Protein AF-D2RGU4-F1 (afdb_monomer_lite)

pLDDT: mean 89.09, std 7.64, range [59.22, 97.56]

Sequence (143 aa):
MKVHKEKYEKCVEMLRQGYSYRQIAKKLKLSISQINQIAKDLEIMVDLEVNKRKLKELENKINELEEYKAKLEKEIKEKEKLIDEIVEVAKLKKEAIGTLKLFDKAFQSILSNPYIHYLALSDDNFRDLIVKANKIHEAVKKL

Radius of gyration: 44.28 Å; chains: 1; bounding box: 79×23×110 Å

Secondary structure (DSSP, 8-state):
----HHHHHHHHHHHHTT--HHHHHHHHT--HHHHHHHHHHTT----HHHHHHHHHHHHHHHHHHHHHHHHHHHHHHHHHHHHHHHHHHHHHHHHHHHHHHHHHHHHHHHHT-HHHHHHHHH-HHHHHHHHHHHHHHHHHTT-

Structure (mmCIF, N/CA/C/O backbone):
data_AF-D2RGU4-F1
#
_entry.id   AF-D2RGU4-F1
#
loop_
_atom_site.group_PDB
_atom_site.id
_atom_site.type_symbol
_atom_site.label_atom_id
_atom_site.label_alt_id
_atom_site.label_comp_id
_atom_site.label_asym_id
_atom_site.label_entity_id
_atom_site.label_seq_id
_atom_site.pdbx_PDB_ins_code
_atom_site.Cartn_x
_atom_site.Cartn_y
_atom_site.Cartn_z
_atom_site.occupancy
_atom_site.B_iso_or_equiv
_atom_site.auth_seq_id
_atom_site.auth_comp_id
_atom_site.auth_asym_id
_atom_site.auth_atom_id
_atom_site.pdbx_PDB_model_num
ATOM 1 N N . MET A 1 1 ? -36.398 10.666 45.579 1.00 59.22 1 MET A N 1
ATOM 2 C CA . MET A 1 1 ? -35.534 9.938 46.541 1.00 59.22 1 MET A CA 1
ATOM 3 C C . MET A 1 1 ? -34.508 10.915 47.104 1.00 59.22 1 MET A C 1
ATOM 5 O O . MET A 1 1 ? -33.884 11.604 46.312 1.00 59.22 1 MET A O 1
ATOM 9 N N . LYS A 1 2 ? -34.359 11.044 48.430 1.00 68.69 2 LYS A N 1
ATOM 10 C CA . LYS A 1 2 ? -33.411 12.002 49.035 1.00 68.69 2 LYS A CA 1
ATOM 11 C C . LYS A 1 2 ? -32.111 11.290 49.414 1.00 68.69 2 LYS A C 1
ATOM 13 O O . LYS A 1 2 ? -32.068 10.574 50.408 1.00 68.69 2 LYS A O 1
ATOM 18 N N . VAL A 1 3 ? -31.069 11.463 48.606 1.00 77.25 3 VAL A N 1
ATOM 19 C CA . VAL A 1 3 ? -29.692 11.091 48.968 1.00 77.25 3 VAL A CA 1
ATOM 20 C C . VAL A 1 3 ? -29.028 12.321 49.584 1.00 77.25 3 VAL A C 1
ATOM 22 O O . VAL A 1 3 ? -29.253 13.436 49.120 1.00 77.25 3 VAL A O 1
ATOM 25 N N . HIS A 1 4 ? -28.227 12.140 50.636 1.00 86.88 4 HIS A N 1
ATOM 26 C CA . HIS A 1 4 ? -27.438 13.240 51.195 1.00 86.88 4 HIS A CA 1
ATOM 27 C C . HIS A 1 4 ? -26.508 13.826 50.127 1.00 86.88 4 HIS A C 1
ATOM 29 O O . HIS A 1 4 ? -25.802 13.076 49.452 1.00 86.88 4 HIS A O 1
ATOM 35 N N . LYS A 1 5 ? -26.486 15.159 50.017 1.00 87.56 5 LYS A N 1
ATOM 36 C CA . LYS A 1 5 ? -25.751 15.909 48.986 1.00 87.56 5 LYS A CA 1
ATOM 37 C C . LYS A 1 5 ? -24.289 15.464 48.843 1.00 87.56 5 LYS A C 1
ATOM 39 O O . LYS A 1 5 ? -23.849 15.166 47.742 1.00 87.56 5 LYS A O 1
ATOM 44 N N . GLU A 1 6 ? -23.585 15.276 49.957 1.00 89.12 6 GLU A N 1
ATOM 45 C CA . GLU A 1 6 ? -22.177 14.851 49.949 1.00 89.12 6 GLU A CA 1
ATOM 46 C C . GLU A 1 6 ? -21.970 13.434 49.370 1.00 89.12 6 GLU A C 1
ATOM 48 O O . GLU A 1 6 ? -21.009 13.166 48.649 1.00 89.12 6 GLU A O 1
ATOM 53 N N . LYS A 1 7 ? -22.896 12.505 49.647 1.00 91.25 7 LYS A N 1
ATOM 54 C CA . LYS A 1 7 ? -22.854 11.150 49.072 1.00 91.25 7 LYS A CA 1
ATOM 55 C C . LYS A 1 7 ? -23.207 11.154 47.592 1.00 91.25 7 LYS A C 1
ATOM 57 O O . LYS A 1 7 ? -22.678 10.331 46.853 1.00 91.25 7 LYS A O 1
ATOM 62 N N . TYR A 1 8 ? -24.103 12.048 47.178 1.00 91.19 8 TYR A N 1
ATOM 63 C CA . TYR A 1 8 ? -24.446 12.237 45.775 1.00 91.19 8 TYR A CA 1
ATOM 64 C C . TYR A 1 8 ? -23.215 12.706 44.996 1.00 91.19 8 TYR A C 1
ATOM 66 O O . TYR A 1 8 ? -22.798 12.019 44.073 1.00 91.19 8 TYR A O 1
ATOM 74 N N . GLU A 1 9 ? -22.565 13.788 45.428 1.00 91.00 9 GLU A N 1
ATOM 75 C CA . GLU A 1 9 ? -21.379 14.351 44.765 1.00 91.00 9 GLU A CA 1
ATOM 76 C C . GLU A 1 9 ? -20.240 13.324 44.640 1.00 91.00 9 GLU A C 1
ATOM 78 O O . GLU A 1 9 ? -19.748 13.082 43.537 1.00 91.00 9 GLU A O 1
ATOM 83 N N . LYS A 1 10 ? -19.908 12.613 45.728 1.00 93.56 10 LYS A N 1
ATOM 84 C CA . LYS A 1 10 ? -18.913 11.523 45.692 1.00 93.56 10 LYS A CA 1
ATOM 85 C C . LYS A 1 10 ? -19.327 10.362 44.781 1.00 93.56 10 LYS A C 1
ATOM 87 O O . LYS A 1 10 ? -18.472 9.743 44.154 1.00 93.56 10 LYS A O 1
ATOM 92 N N . CYS A 1 11 ? -20.620 10.042 44.697 1.00 91.81 11 CYS A N 1
ATOM 93 C CA . CYS A 1 11 ? -21.121 9.016 43.781 1.00 91.81 11 CYS A CA 1
ATOM 94 C C . CYS A 1 11 ? -20.908 9.436 42.321 1.00 91.81 11 CYS A C 1
ATOM 96 O O . CYS A 1 11 ? -20.444 8.623 41.528 1.00 91.81 11 CYS A O 1
ATOM 98 N N . VAL A 1 12 ? -21.201 10.694 41.975 1.00 90.19 12 VAL A N 1
ATOM 99 C CA . VAL A 1 12 ? -20.992 11.237 40.622 1.00 90.19 12 VAL A CA 1
ATOM 100 C C . VAL A 1 12 ? -19.523 11.183 40.224 1.00 90.19 12 VAL A C 1
ATOM 102 O O . VAL A 1 12 ? -19.199 10.740 39.124 1.00 90.19 12 VAL A O 1
ATOM 105 N N . GLU A 1 13 ? -18.630 11.598 41.118 1.00 90.94 13 GLU A N 1
ATOM 106 C CA . GLU A 1 13 ? -17.191 11.583 40.864 1.00 90.94 13 GLU A CA 1
ATOM 107 C C . GLU A 1 13 ? -16.681 10.158 40.599 1.00 90.94 13 GLU A C 1
ATOM 109 O O . GLU A 1 13 ? -16.026 9.907 39.587 1.00 90.94 13 GLU A O 1
ATOM 114 N N . MET A 1 14 ? -17.077 9.196 41.441 1.00 90.31 14 MET A N 1
ATOM 115 C CA . MET A 1 14 ? -16.717 7.789 41.255 1.00 90.31 14 MET A CA 1
ATOM 116 C C . MET A 1 14 ? -17.312 7.191 39.968 1.00 90.31 14 MET A C 1
ATOM 118 O O . MET A 1 14 ? -16.650 6.390 39.310 1.00 90.31 14 MET A O 1
ATOM 122 N N . LEU A 1 15 ? -18.532 7.578 39.580 1.00 86.88 15 LEU A N 1
ATOM 123 C CA . LEU A 1 15 ? -19.141 7.152 38.314 1.00 86.88 15 LEU A CA 1
ATOM 124 C C . LEU A 1 15 ? -18.344 7.663 37.105 1.00 86.88 15 LEU A C 1
ATOM 126 O O . LEU A 1 15 ? -18.064 6.890 36.193 1.00 86.88 15 LEU A O 1
ATOM 130 N N . ARG A 1 16 ? -17.915 8.932 37.120 1.00 84.25 16 ARG A N 1
ATOM 131 C CA . ARG A 1 16 ? -17.084 9.523 36.052 1.00 84.25 16 ARG A CA 1
ATOM 132 C C . ARG A 1 16 ? -15.699 8.888 35.958 1.00 84.25 16 ARG A C 1
ATOM 134 O O . ARG A 1 16 ? -15.155 8.768 34.869 1.00 84.25 16 ARG A O 1
ATOM 141 N N . GLN A 1 17 ? -15.151 8.455 37.089 1.00 84.06 17 GLN A N 1
ATOM 142 C CA . GLN A 1 17 ? -13.887 7.720 37.167 1.00 84.06 17 GLN A CA 1
ATOM 143 C C . GLN A 1 17 ? -14.021 6.238 36.758 1.00 84.06 17 GLN A C 1
ATOM 145 O O . GLN A 1 17 ? -13.031 5.512 36.768 1.00 84.06 17 GLN A O 1
ATOM 150 N N . GLY A 1 18 ? -15.225 5.769 36.408 1.00 81.50 18 GLY A N 1
ATOM 151 C CA . GLY A 1 18 ? -15.457 4.404 35.931 1.00 81.50 18 GLY A CA 1
ATOM 152 C C . GLY A 1 18 ? -15.541 3.342 37.032 1.00 81.50 18 GLY A C 1
ATOM 153 O O . GLY A 1 18 ? -15.451 2.150 36.737 1.00 81.50 18 GLY A O 1
ATOM 154 N N . TYR A 1 19 ? -15.726 3.727 38.300 1.00 83.12 19 TYR A N 1
ATOM 155 C CA . TYR A 1 19 ? -15.948 2.751 39.369 1.00 83.12 19 TYR A CA 1
ATOM 156 C C . TYR A 1 19 ? -17.262 1.990 39.155 1.00 83.12 19 TYR A C 1
ATOM 158 O O . TYR A 1 19 ? -18.304 2.558 38.827 1.00 83.12 19 TYR A O 1
ATOM 166 N N . SER A 1 20 ? -17.241 0.685 39.427 1.00 83.19 20 SER A N 1
ATOM 167 C CA . SER A 1 20 ? -18.439 -0.152 39.344 1.00 83.19 20 SER A CA 1
ATOM 168 C C . SER A 1 20 ? -19.458 0.195 40.434 1.00 83.19 20 SER A C 1
ATOM 170 O O . SER A 1 20 ? -19.107 0.559 41.561 1.00 83.19 20 SER A O 1
ATOM 172 N N . TYR A 1 21 ? -20.743 -0.038 40.154 1.00 88.00 21 TYR A N 1
ATOM 173 C CA . TYR A 1 21 ? -21.818 0.236 41.115 1.00 88.00 21 TYR A CA 1
ATOM 174 C C . TYR A 1 21 ? -21.646 -0.529 42.434 1.00 88.00 21 TYR A C 1
ATOM 176 O O . TYR A 1 21 ? -21.993 -0.014 43.493 1.00 88.00 21 TYR A O 1
ATOM 184 N N . ARG A 1 22 ? -21.041 -1.728 42.409 1.00 87.56 22 ARG A N 1
ATOM 185 C CA . ARG A 1 22 ? -20.716 -2.490 43.629 1.00 87.56 22 ARG A CA 1
ATOM 186 C C . ARG A 1 22 ? -19.652 -1.801 44.485 1.00 87.56 22 ARG A C 1
ATOM 188 O O . ARG A 1 22 ? -19.793 -1.759 45.707 1.00 87.56 22 ARG A O 1
ATOM 195 N N . GLN A 1 23 ? -18.601 -1.257 43.867 1.00 87.56 23 GLN A N 1
ATOM 196 C CA . GLN A 1 23 ? -17.548 -0.529 44.584 1.00 87.56 23 GLN A CA 1
ATOM 197 C C . GLN A 1 23 ? -18.107 0.743 45.229 1.00 87.56 23 GLN A C 1
ATOM 199 O O . GLN A 1 23 ? -17.842 1.009 46.403 1.00 87.56 23 GLN A O 1
ATOM 204 N N . ILE A 1 24 ? -18.936 1.483 44.488 1.00 90.94 24 ILE A N 1
ATOM 205 C CA . ILE A 1 24 ? -19.599 2.699 44.970 1.00 90.94 24 ILE A CA 1
ATOM 206 C C . ILE A 1 24 ? -20.554 2.368 46.126 1.00 90.94 24 ILE A C 1
ATOM 208 O O . ILE A 1 24 ? -20.501 3.015 47.174 1.00 90.94 24 ILE A O 1
ATOM 212 N N . ALA A 1 25 ? -21.362 1.310 45.987 1.00 92.69 25 ALA A N 1
ATOM 213 C CA . ALA A 1 25 ? -22.294 0.859 47.020 1.00 92.69 25 ALA A CA 1
ATOM 214 C C . ALA A 1 25 ? -21.579 0.536 48.338 1.00 92.69 25 ALA A C 1
ATOM 216 O O . ALA A 1 25 ? -21.987 1.014 49.398 1.00 92.69 25 ALA A O 1
ATOM 217 N N . LYS A 1 26 ? -20.467 -0.210 48.270 1.00 93.88 26 LYS A N 1
ATOM 218 C CA . LYS A 1 26 ? -19.667 -0.585 49.445 1.00 93.88 26 LYS A CA 1
ATOM 219 C C . LYS A 1 26 ? -19.035 0.632 50.129 1.00 93.88 26 LYS A C 1
ATOM 221 O O . LYS A 1 26 ? -19.017 0.694 51.355 1.00 93.88 26 LYS A O 1
ATOM 226 N N . LYS A 1 27 ? -18.534 1.601 49.353 1.00 94.06 27 LYS A N 1
ATOM 227 C CA . LYS A 1 27 ? -17.795 2.765 49.872 1.00 94.06 27 LYS A CA 1
ATOM 228 C C . LYS A 1 27 ? -18.714 3.850 50.441 1.00 94.06 27 LYS A C 1
ATOM 230 O O . LYS A 1 27 ? -18.434 4.392 51.504 1.00 94.06 27 LYS A O 1
ATOM 235 N N . LEU A 1 28 ? -19.821 4.150 49.761 1.00 93.88 28 LEU A N 1
ATOM 236 C CA . LEU A 1 28 ? -20.739 5.236 50.138 1.00 93.88 28 LEU A CA 1
ATOM 237 C C . LEU A 1 28 ? -21.948 4.755 50.956 1.00 93.88 28 LEU A C 1
ATOM 239 O O . LEU A 1 28 ? -22.744 5.573 51.438 1.00 93.88 28 LEU A O 1
ATOM 243 N N . LYS A 1 29 ? -22.077 3.433 51.147 1.00 92.56 29 LYS A N 1
ATOM 244 C CA . LYS A 1 29 ? -23.243 2.778 51.760 1.00 92.56 29 LYS A CA 1
ATOM 245 C C . LYS A 1 29 ? -24.540 3.222 51.068 1.00 92.56 29 LYS A C 1
ATOM 247 O O . LYS A 1 29 ? -25.475 3.677 51.724 1.00 92.56 29 LYS A O 1
ATOM 252 N N . LEU A 1 30 ? -24.539 3.169 49.736 1.00 91.12 30 LEU A N 1
ATOM 253 C CA . LEU A 1 30 ? -25.694 3.435 48.873 1.00 91.12 30 LEU A CA 1
ATOM 254 C C . LEU A 1 30 ? -26.176 2.119 48.259 1.00 91.12 30 LEU A C 1
ATOM 256 O O . LEU A 1 30 ? -25.375 1.225 47.994 1.00 91.12 30 LEU A O 1
ATOM 260 N N . SER A 1 31 ? -27.477 1.997 48.008 1.00 92.06 31 SER A N 1
ATOM 261 C CA . SER A 1 31 ? -28.008 0.858 47.255 1.00 92.06 31 SER A CA 1
ATOM 262 C C . SER A 1 31 ? -27.652 0.967 45.769 1.00 92.06 31 SER A C 1
ATOM 264 O O . SER A 1 31 ? -27.526 2.064 45.222 1.00 92.06 31 SER A O 1
ATOM 266 N N . ILE A 1 32 ? -27.554 -0.173 45.081 1.00 88.00 32 ILE A N 1
ATOM 267 C CA . ILE A 1 32 ? -27.321 -0.194 43.628 1.00 88.00 32 ILE A CA 1
ATOM 268 C C . ILE A 1 32 ? -28.433 0.560 42.889 1.00 88.00 32 ILE A C 1
ATOM 270 O O . ILE A 1 32 ? -28.141 1.279 41.942 1.00 88.00 32 ILE A O 1
ATOM 274 N N . SER A 1 33 ? -29.684 0.470 43.357 1.00 88.62 33 SER A N 1
ATOM 275 C CA . SER A 1 33 ? -30.808 1.218 42.780 1.00 88.62 33 SER A CA 1
ATOM 276 C C . SER A 1 33 ? -30.614 2.731 42.881 1.00 88.62 33 SER A C 1
ATOM 278 O O . SER A 1 33 ? -30.926 3.444 41.933 1.00 88.62 33 SER A O 1
ATOM 280 N N . GLN A 1 34 ? -30.077 3.223 44.003 1.00 90.44 34 GLN A N 1
ATOM 281 C CA . GLN A 1 34 ? -29.780 4.646 44.180 1.00 90.44 34 GLN A CA 1
ATOM 282 C C . GLN A 1 34 ? -28.713 5.119 43.195 1.00 90.44 34 GLN A C 1
ATOM 284 O O . GLN A 1 34 ? -28.877 6.153 42.558 1.00 90.44 34 GLN A O 1
ATOM 289 N N . ILE A 1 35 ? -27.645 4.337 43.052 1.00 89.12 35 ILE A N 1
ATOM 290 C CA . ILE A 1 35 ? -26.532 4.634 42.146 1.00 89.12 35 ILE A CA 1
ATOM 291 C C . ILE A 1 35 ? -27.001 4.595 40.687 1.00 89.12 35 ILE A C 1
ATOM 293 O O . ILE A 1 35 ? -26.650 5.478 39.915 1.00 89.12 35 ILE A O 1
ATOM 297 N N . ASN A 1 36 ? -27.843 3.621 40.331 1.00 86.94 36 ASN A N 1
ATOM 298 C CA . ASN A 1 36 ? -28.453 3.507 39.005 1.00 86.94 36 ASN A CA 1
ATOM 299 C C . ASN A 1 36 ? -29.296 4.732 38.652 1.00 86.94 36 ASN A C 1
ATOM 301 O O . ASN A 1 36 ? -29.220 5.228 37.534 1.00 86.94 36 ASN A O 1
ATOM 305 N N . 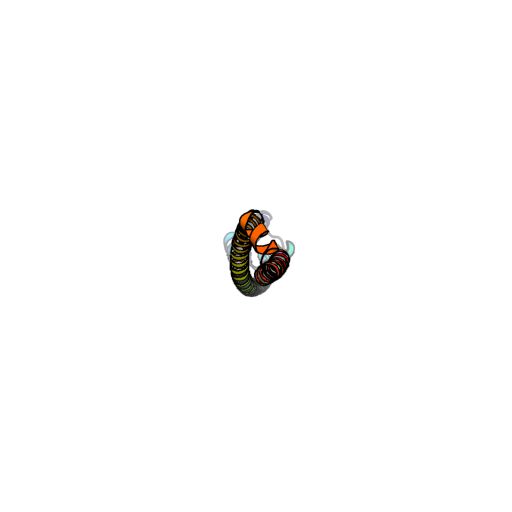GLN A 1 37 ? -30.096 5.219 39.602 1.00 86.94 37 GLN A N 1
ATOM 306 C CA . GLN A 1 37 ? -30.920 6.399 39.382 1.00 86.94 37 GLN A CA 1
ATOM 307 C C . GLN A 1 37 ? -30.045 7.638 39.166 1.00 86.94 37 GLN A C 1
ATOM 309 O O . GLN A 1 37 ? -30.234 8.336 38.183 1.00 86.94 37 GLN A O 1
ATOM 314 N N . ILE A 1 38 ? -29.017 7.838 40.000 1.00 88.56 38 ILE A N 1
ATOM 315 C CA . ILE A 1 38 ? -28.053 8.942 39.846 1.00 88.56 38 ILE A CA 1
ATOM 316 C C . ILE A 1 38 ? -27.326 8.858 38.495 1.00 88.56 38 ILE A C 1
ATOM 318 O O . ILE A 1 38 ? -27.147 9.868 37.822 1.00 88.56 38 ILE A O 1
ATOM 322 N N . ALA A 1 39 ? -26.915 7.658 38.078 1.00 86.31 39 ALA A N 1
ATOM 323 C CA . ALA A 1 39 ? -26.255 7.450 36.794 1.00 86.31 39 ALA A CA 1
ATOM 324 C C . ALA A 1 39 ? -27.186 7.745 35.606 1.00 86.31 39 ALA A C 1
ATOM 326 O O . ALA A 1 39 ? -26.727 8.312 34.620 1.00 86.31 39 ALA A O 1
ATOM 327 N N . LYS A 1 40 ? -28.476 7.396 35.707 1.00 84.44 40 LYS A N 1
ATOM 328 C CA . LYS A 1 40 ? -29.501 7.736 34.708 1.00 84.44 40 LYS A CA 1
ATOM 329 C C . LYS A 1 40 ? -29.776 9.235 34.659 1.00 84.44 40 LYS A C 1
ATOM 331 O O . LYS A 1 40 ? -29.755 9.801 33.576 1.00 84.44 40 LYS A O 1
ATOM 336 N N . ASP A 1 41 ? -29.976 9.864 35.817 1.00 85.69 41 ASP A N 1
ATOM 337 C CA . ASP A 1 41 ? -30.288 11.294 35.942 1.00 85.69 41 ASP A CA 1
ATOM 338 C C . ASP A 1 41 ? -29.161 12.184 35.379 1.00 85.69 41 ASP A C 1
ATOM 340 O O . ASP A 1 41 ? -29.401 13.323 34.990 1.00 85.69 41 ASP A O 1
ATOM 344 N N . LEU A 1 42 ? -27.928 11.668 35.332 1.00 82.44 42 LEU A N 1
ATOM 345 C CA . LEU A 1 42 ? -26.746 12.364 34.816 1.00 82.44 42 LEU A CA 1
ATOM 346 C C . LEU A 1 42 ? -26.261 11.848 33.456 1.00 82.44 42 LEU A C 1
ATOM 348 O O . LEU A 1 42 ? -25.218 12.299 32.989 1.00 82.44 42 LEU A O 1
ATOM 352 N N . GLU A 1 43 ? -26.954 10.870 32.867 1.00 75.06 43 GLU A N 1
ATOM 353 C CA . GLU A 1 43 ? -26.546 10.179 31.634 1.00 75.06 43 GLU A CA 1
ATOM 354 C C . GLU A 1 43 ? -25.124 9.571 31.692 1.00 75.06 43 GLU A C 1
ATOM 356 O O . GLU A 1 43 ? -24.486 9.316 30.676 1.00 75.06 43 GLU A O 1
ATOM 361 N N . ILE A 1 44 ? -24.624 9.258 32.894 1.00 73.38 44 ILE A N 1
ATOM 362 C CA . ILE A 1 44 ? -23.314 8.611 33.127 1.00 73.38 44 ILE A CA 1
ATOM 363 C C . ILE A 1 44 ? -23.459 7.077 33.058 1.00 73.38 44 ILE A C 1
ATOM 365 O O . ILE A 1 44 ? -22.623 6.320 33.551 1.00 73.38 44 ILE A O 1
ATOM 369 N N . MET A 1 45 ? -24.551 6.568 32.482 1.00 63.72 45 MET A N 1
ATOM 370 C CA . MET A 1 45 ? -24.746 5.130 32.340 1.00 63.72 45 MET A CA 1
ATOM 371 C C . MET A 1 45 ? -23.733 4.579 31.330 1.00 63.72 45 MET A C 1
ATOM 373 O O . MET A 1 45 ? -23.910 4.674 30.119 1.00 63.72 45 MET A O 1
ATOM 377 N N . VAL A 1 46 ? -22.656 3.980 31.842 1.00 60.94 46 VAL A N 1
ATOM 378 C CA . VAL A 1 46 ? -21.736 3.172 31.042 1.00 60.94 46 VAL A CA 1
ATOM 379 C C . VAL A 1 46 ? -22.458 1.872 30.713 1.00 60.94 46 VAL A C 1
ATOM 381 O O . VAL A 1 46 ? -22.404 0.901 31.471 1.00 60.94 46 VAL A O 1
ATOM 384 N N . ASP A 1 47 ? -23.188 1.871 29.603 1.00 66.31 47 ASP A N 1
ATOM 385 C CA . ASP A 1 47 ? -23.804 0.663 29.078 1.00 66.31 47 ASP A CA 1
ATOM 386 C C . ASP A 1 47 ? -22.694 -0.270 28.567 1.00 66.31 47 ASP A C 1
ATOM 388 O O . ASP A 1 47 ? -22.150 -0.133 27.467 1.00 66.31 47 ASP A O 1
ATOM 392 N N . LEU A 1 48 ? -22.306 -1.201 29.439 1.00 67.25 48 LEU A N 1
ATOM 393 C CA . LEU A 1 48 ? -21.294 -2.215 29.169 1.00 67.25 48 LEU A CA 1
ATOM 394 C C . LEU A 1 48 ? -21.626 -3.035 27.914 1.00 67.25 48 LEU A C 1
ATOM 396 O O . LEU A 1 48 ? -20.698 -3.491 27.249 1.00 67.25 48 LEU A O 1
ATOM 400 N N . GLU A 1 49 ? -22.902 -3.221 27.564 1.00 67.69 49 GLU A N 1
ATOM 401 C CA . GLU A 1 49 ? -23.279 -3.921 26.332 1.00 67.69 49 GLU A CA 1
ATOM 402 C C . GLU A 1 49 ? -23.021 -3.063 25.098 1.00 67.69 49 GLU A C 1
ATOM 404 O O . GLU A 1 49 ? -22.455 -3.559 24.122 1.00 67.69 49 GLU A O 1
ATOM 409 N N . VAL A 1 50 ? -23.357 -1.773 25.146 1.00 74.00 50 VAL A N 1
ATOM 410 C CA . VAL A 1 50 ? -23.066 -0.836 24.049 1.00 74.00 50 VAL A CA 1
ATOM 411 C C . VAL A 1 50 ? -21.561 -0.731 23.814 1.00 74.00 50 VAL A C 1
ATOM 413 O O . VAL A 1 50 ? -21.110 -0.797 22.670 1.00 74.00 50 VAL A O 1
ATOM 416 N N . ASN A 1 51 ? -20.761 -0.634 24.877 1.00 79.81 51 ASN A N 1
ATOM 417 C CA . ASN A 1 51 ? -19.306 -0.570 24.744 1.00 79.81 51 ASN A CA 1
ATOM 418 C C . ASN A 1 51 ? -18.710 -1.875 24.206 1.00 79.81 51 ASN A C 1
ATOM 420 O O . ASN A 1 51 ? -17.807 -1.819 23.377 1.00 79.81 51 ASN A O 1
ATOM 424 N N . LYS A 1 52 ? -19.237 -3.043 24.596 1.00 82.00 52 LYS A N 1
ATOM 425 C CA . LYS A 1 52 ? -18.824 -4.332 24.013 1.00 82.00 52 LYS A CA 1
ATOM 426 C C . LYS A 1 52 ? -19.144 -4.428 22.521 1.00 82.00 52 LYS A C 1
ATOM 428 O O . LYS A 1 52 ? -18.325 -4.940 21.765 1.00 82.00 52 LYS A O 1
ATOM 433 N N . ARG A 1 53 ? -20.309 -3.931 22.085 1.00 82.50 53 ARG A N 1
ATOM 434 C CA . ARG A 1 53 ? -20.671 -3.887 20.656 1.00 82.50 53 ARG A CA 1
ATOM 435 C C . ARG A 1 53 ? -19.719 -2.987 19.875 1.00 82.50 53 ARG A C 1
ATOM 437 O O . ARG A 1 53 ? -19.153 -3.436 18.885 1.00 82.50 53 ARG A O 1
ATOM 444 N N . LYS A 1 54 ? -19.466 -1.774 20.378 1.00 89.69 54 LYS A N 1
ATOM 445 C CA . LYS A 1 54 ? -18.499 -0.840 19.780 1.00 89.69 54 LYS A CA 1
ATOM 446 C C . LYS A 1 54 ? -17.093 -1.431 19.711 1.00 89.69 54 LYS A C 1
ATOM 448 O O . LYS A 1 54 ? -16.426 -1.273 18.698 1.00 89.69 54 LYS A O 1
ATOM 453 N N . LEU A 1 55 ? -16.651 -2.122 20.763 1.00 90.56 55 LEU A N 1
ATOM 454 C CA . LEU A 1 55 ? -15.348 -2.785 20.784 1.00 90.56 55 LEU A CA 1
ATOM 455 C C . LEU A 1 55 ? -15.249 -3.828 19.664 1.00 90.56 55 LEU A C 1
ATOM 457 O O . LEU A 1 55 ? -14.311 -3.786 18.882 1.00 90.56 55 LEU A O 1
ATOM 461 N N . LYS A 1 56 ? -16.268 -4.681 19.522 1.00 95.06 56 LYS A N 1
ATOM 462 C CA . LYS A 1 56 ? -16.317 -5.701 18.469 1.00 95.06 56 LYS A CA 1
ATOM 463 C C . LYS A 1 56 ? -16.347 -5.098 17.059 1.00 95.06 56 LYS A C 1
ATOM 465 O O . LYS A 1 56 ? -15.705 -5.608 16.149 1.00 95.06 56 LYS A O 1
ATOM 470 N N . GLU A 1 57 ? -17.084 -4.007 16.863 1.00 95.75 57 GLU A N 1
ATOM 471 C CA . GLU A 1 57 ? -17.091 -3.276 15.589 1.00 95.75 57 GLU A CA 1
ATOM 472 C C . GLU A 1 57 ? -15.719 -2.678 15.260 1.00 95.75 57 GLU A C 1
ATOM 474 O O . GLU A 1 57 ? -15.294 -2.711 14.106 1.00 95.75 57 GLU A O 1
ATOM 479 N N . LEU A 1 58 ? -15.021 -2.138 16.264 1.00 95.81 58 LEU A N 1
ATOM 480 C CA . LEU A 1 58 ? -13.666 -1.615 16.099 1.00 95.81 58 LEU A CA 1
ATOM 481 C C . LEU A 1 58 ? -12.667 -2.732 15.785 1.00 95.81 58 LEU A C 1
ATOM 483 O O . LEU A 1 58 ? -11.853 -2.557 14.886 1.00 95.81 58 LEU A O 1
ATOM 487 N N . GLU A 1 59 ? -12.759 -3.878 16.461 1.00 96.50 59 GLU A N 1
ATOM 488 C CA . GLU A 1 59 ? -11.933 -5.060 16.177 1.00 96.50 59 GLU A CA 1
ATOM 489 C C . GLU A 1 59 ? -12.125 -5.547 14.736 1.00 96.50 59 GLU A C 1
ATOM 491 O O . GLU A 1 59 ? -11.148 -5.775 14.026 1.00 96.50 59 GLU A O 1
ATOM 496 N N . ASN A 1 60 ? -13.371 -5.621 14.257 1.00 96.94 60 ASN A N 1
ATOM 497 C CA . ASN A 1 60 ? -13.649 -5.994 12.870 1.00 96.94 60 ASN A CA 1
ATOM 498 C C . ASN A 1 60 ? -13.029 -5.004 11.872 1.00 96.94 60 ASN A C 1
ATOM 500 O O . ASN A 1 60 ? -12.388 -5.424 10.912 1.00 96.94 60 ASN A O 1
ATOM 504 N N . LYS A 1 61 ? -13.164 -3.694 12.119 1.00 97.19 61 LYS A N 1
ATOM 505 C CA . LYS A 1 61 ? -12.558 -2.660 11.264 1.00 97.19 61 LYS A CA 1
ATOM 506 C C . LYS A 1 61 ? -11.035 -2.730 11.257 1.00 97.19 61 LYS A C 1
ATOM 508 O O . LYS A 1 61 ? -10.429 -2.491 10.220 1.00 97.19 61 LYS A O 1
ATOM 513 N N . ILE A 1 62 ? -10.415 -3.033 12.398 1.00 97.19 62 ILE A N 1
ATOM 514 C CA . ILE A 1 62 ? -8.961 -3.215 12.479 1.00 97.19 62 ILE A CA 1
ATOM 515 C C . ILE A 1 62 ? -8.537 -4.378 11.580 1.00 97.19 62 ILE A C 1
ATOM 517 O O . ILE A 1 62 ? -7.648 -4.190 10.756 1.00 97.19 62 ILE A O 1
ATOM 521 N N . ASN A 1 63 ? -9.225 -5.519 11.652 1.00 96.75 63 ASN A N 1
ATOM 522 C CA . ASN A 1 63 ? -8.913 -6.675 10.808 1.00 96.75 63 ASN A CA 1
ATOM 523 C C . ASN A 1 63 ? -9.063 -6.355 9.309 1.00 96.75 63 ASN A C 1
ATOM 525 O O . ASN A 1 63 ? -8.179 -6.669 8.515 1.00 96.75 63 ASN A O 1
ATOM 529 N N . GLU A 1 64 ? -10.143 -5.671 8.913 1.00 97.12 64 GLU A N 1
ATOM 530 C CA . GLU A 1 64 ? -10.346 -5.236 7.521 1.00 97.12 64 GLU A CA 1
ATOM 531 C C . GLU A 1 64 ? -9.223 -4.301 7.038 1.00 97.12 64 GLU A C 1
ATOM 533 O O . GLU A 1 64 ? -8.729 -4.426 5.913 1.00 97.12 64 GLU A O 1
ATOM 538 N N . LEU A 1 65 ? -8.791 -3.368 7.893 1.00 97.12 65 LEU A N 1
ATOM 539 C CA . LEU A 1 65 ? -7.694 -2.452 7.585 1.00 97.12 65 LEU A CA 1
ATOM 540 C C . LEU A 1 65 ? -6.347 -3.175 7.484 1.00 97.12 65 LEU A C 1
ATOM 542 O O . LEU A 1 65 ? -5.542 -2.825 6.621 1.00 97.12 65 LEU A O 1
ATOM 546 N N . GLU A 1 66 ? -6.097 -4.182 8.320 1.00 96.81 66 GLU A N 1
ATOM 547 C CA . GLU A 1 66 ? -4.890 -5.010 8.249 1.00 96.81 66 GLU A CA 1
ATOM 548 C C . GLU A 1 66 ? -4.833 -5.814 6.945 1.00 96.81 66 GLU A C 1
ATOM 550 O O . GLU A 1 66 ? -3.795 -5.837 6.278 1.00 96.81 66 GLU A O 1
ATOM 555 N N . GLU A 1 67 ? -5.956 -6.394 6.513 1.00 96.88 67 GLU A N 1
ATOM 556 C CA . GLU A 1 67 ? -6.044 -7.075 5.219 1.00 96.88 67 GLU A CA 1
ATOM 557 C C . GLU A 1 67 ? -5.803 -6.120 4.044 1.00 96.88 67 GLU A C 1
ATOM 559 O O . GLU A 1 67 ? -5.083 -6.453 3.096 1.00 96.88 67 GLU A O 1
ATOM 564 N N . TYR A 1 68 ? -6.389 -4.922 4.093 1.00 96.81 68 TYR A N 1
ATOM 565 C CA . TYR A 1 68 ? -6.190 -3.909 3.059 1.00 96.81 68 TYR A CA 1
ATOM 566 C C . TYR A 1 68 ? -4.735 -3.424 3.010 1.00 96.81 68 TYR A C 1
ATOM 568 O O . TYR A 1 68 ? -4.148 -3.326 1.930 1.00 96.81 68 TYR A O 1
ATOM 576 N N . LYS A 1 69 ? -4.115 -3.201 4.173 1.00 97.38 69 LYS A N 1
ATOM 577 C CA . LYS A 1 69 ? -2.699 -2.836 4.282 1.00 97.38 69 LYS A CA 1
ATOM 578 C C . LYS A 1 69 ? -1.797 -3.910 3.670 1.00 97.38 69 LYS A C 1
ATOM 580 O O . LYS A 1 69 ? -0.921 -3.578 2.876 1.00 97.38 69 LYS A O 1
ATOM 585 N N . ALA A 1 70 ? -2.051 -5.187 3.958 1.00 97.19 70 ALA A N 1
ATOM 586 C CA . ALA A 1 70 ? -1.277 -6.294 3.398 1.00 97.19 70 ALA A CA 1
ATOM 587 C C . ALA A 1 70 ? -1.381 -6.383 1.863 1.00 97.19 70 ALA A C 1
ATOM 589 O O . ALA A 1 70 ? -0.420 -6.769 1.195 1.00 97.19 70 ALA A O 1
ATOM 590 N N . LYS A 1 71 ? -2.533 -6.021 1.278 1.00 97.56 71 LYS A N 1
ATOM 591 C CA . LYS A 1 71 ? -2.692 -5.926 -0.185 1.00 97.56 71 LYS A CA 1
ATOM 592 C C . LYS A 1 71 ? -1.848 -4.791 -0.763 1.00 97.56 71 LYS A C 1
ATOM 594 O O . LYS A 1 71 ? -1.101 -5.023 -1.710 1.00 97.56 71 LYS A O 1
ATOM 599 N N . LEU A 1 72 ? -1.903 -3.605 -0.156 1.00 97.19 72 LEU A N 1
ATOM 600 C CA . LEU A 1 72 ? -1.106 -2.455 -0.594 1.00 97.19 72 LEU A CA 1
ATOM 601 C C . LEU A 1 72 ? 0.402 -2.715 -0.500 1.00 97.19 72 LEU A C 1
ATOM 603 O O . LEU A 1 72 ? 1.141 -2.359 -1.413 1.00 97.19 72 LEU A O 1
ATOM 607 N N . GLU A 1 73 ? 0.868 -3.371 0.563 1.00 97.00 73 GLU A N 1
ATOM 608 C CA . GLU A 1 73 ? 2.284 -3.733 0.714 1.00 97.00 73 GLU A CA 1
ATOM 609 C C . GLU A 1 73 ? 2.766 -4.668 -0.408 1.00 97.00 73 GLU A C 1
ATOM 611 O O . GLU A 1 73 ? 3.889 -4.522 -0.897 1.00 97.00 73 GLU A O 1
ATOM 616 N N . LYS A 1 74 ? 1.916 -5.595 -0.874 1.00 97.19 74 LYS A N 1
ATOM 617 C CA . LYS A 1 74 ? 2.232 -6.448 -2.031 1.00 97.19 74 LYS A CA 1
ATOM 618 C C . LYS A 1 74 ? 2.335 -5.639 -3.324 1.00 97.19 74 LYS A C 1
ATOM 620 O O . LYS A 1 74 ? 3.314 -5.801 -4.046 1.00 97.19 74 LYS A O 1
ATOM 625 N N . GLU A 1 75 ? 1.378 -4.750 -3.585 1.00 97.12 75 GLU A N 1
ATOM 626 C CA . GLU A 1 75 ? 1.398 -3.893 -4.780 1.00 97.12 75 GLU A CA 1
ATOM 627 C C . GLU A 1 75 ? 2.617 -2.961 -4.812 1.00 97.12 75 GLU A C 1
ATOM 629 O O . GLU A 1 75 ? 3.215 -2.754 -5.868 1.00 97.12 75 GLU A O 1
ATOM 634 N N . ILE A 1 76 ? 3.012 -2.406 -3.661 1.00 97.44 76 ILE A N 1
ATOM 635 C CA . ILE A 1 76 ? 4.217 -1.572 -3.549 1.00 97.44 76 ILE A CA 1
ATOM 636 C C . ILE A 1 76 ? 5.451 -2.386 -3.934 1.00 97.44 76 ILE A C 1
ATOM 638 O O . ILE A 1 76 ? 6.228 -1.946 -4.777 1.00 97.44 76 ILE A O 1
ATOM 642 N N . LYS A 1 77 ? 5.586 -3.603 -3.402 1.00 97.12 77 LYS A N 1
ATOM 643 C CA . LYS A 1 77 ? 6.727 -4.479 -3.692 1.00 97.12 77 LYS A CA 1
ATOM 644 C C . LYS A 1 77 ? 6.827 -4.863 -5.172 1.00 97.12 77 LYS A C 1
ATOM 646 O O . LYS A 1 77 ? 7.924 -5.036 -5.697 1.00 97.12 77 LYS A O 1
ATOM 651 N N . GLU A 1 78 ? 5.699 -5.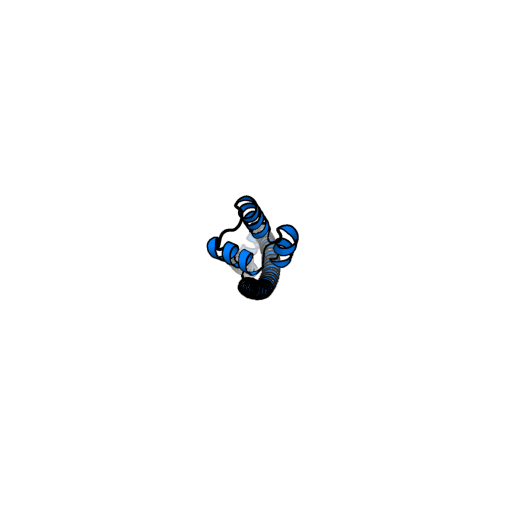028 -5.855 1.00 96.88 78 GLU A N 1
ATOM 652 C CA . GLU A 1 78 ? 5.679 -5.267 -7.304 1.00 96.88 78 GLU A CA 1
ATOM 653 C C . GLU A 1 78 ? 6.121 -4.027 -8.088 1.00 96.88 78 GLU A C 1
ATOM 655 O O . GLU A 1 78 ? 6.929 -4.135 -9.010 1.00 96.88 78 GLU A O 1
ATOM 660 N N . LYS A 1 79 ? 5.656 -2.840 -7.686 1.00 95.88 79 LYS A N 1
ATOM 661 C CA . LYS A 1 79 ? 6.062 -1.572 -8.309 1.00 95.88 79 LYS A CA 1
ATOM 662 C C . LYS A 1 79 ? 7.538 -1.251 -8.085 1.00 95.88 79 LYS A C 1
ATOM 664 O O . LYS A 1 79 ? 8.172 -0.735 -8.997 1.00 95.88 79 LYS A O 1
ATOM 669 N N . GLU A 1 80 ? 8.096 -1.577 -6.923 1.00 96.25 80 GLU A N 1
ATOM 670 C CA . GLU A 1 80 ? 9.530 -1.418 -6.644 1.00 96.25 80 GLU A CA 1
ATOM 671 C C . GLU A 1 80 ? 10.389 -2.234 -7.617 1.00 96.25 80 GLU A C 1
ATOM 673 O O . GLU A 1 80 ? 11.323 -1.695 -8.204 1.00 96.25 80 GLU A O 1
ATOM 678 N N . LYS A 1 81 ? 10.013 -3.490 -7.896 1.00 95.81 81 LYS A N 1
ATOM 679 C CA . LYS A 1 81 ? 10.711 -4.311 -8.901 1.00 95.81 81 LYS A CA 1
ATOM 68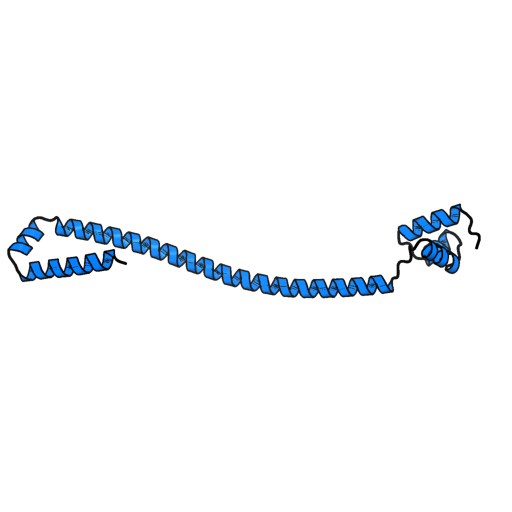0 C C . LYS A 1 81 ? 10.665 -3.691 -10.297 1.00 95.81 81 LYS A C 1
ATOM 682 O O . LYS A 1 81 ? 11.673 -3.678 -10.994 1.00 95.81 81 LYS A O 1
ATOM 687 N N . LEU A 1 82 ? 9.512 -3.153 -10.698 1.00 96.44 82 LEU A N 1
ATOM 688 C CA . LEU A 1 82 ? 9.378 -2.467 -11.987 1.00 96.44 82 LEU A CA 1
ATOM 689 C C . LEU A 1 82 ? 10.254 -1.209 -12.057 1.00 96.44 82 LEU A C 1
ATOM 691 O O . LEU A 1 82 ? 10.802 -0.899 -13.113 1.00 96.44 82 LEU A O 1
ATOM 695 N N . ILE A 1 83 ? 10.406 -0.482 -10.947 1.00 96.31 83 ILE A N 1
ATOM 696 C CA . ILE A 1 83 ? 11.308 0.673 -10.875 1.00 96.31 83 ILE A CA 1
ATOM 697 C C . ILE A 1 83 ? 12.758 0.229 -11.089 1.00 96.31 83 ILE A C 1
ATOM 699 O O . ILE A 1 83 ? 13.460 0.860 -11.880 1.00 96.31 83 ILE A O 1
ATOM 703 N N . ASP A 1 84 ? 13.190 -0.862 -10.454 1.00 96.38 84 ASP A N 1
ATOM 704 C CA . ASP A 1 84 ? 14.540 -1.405 -10.641 1.00 96.38 84 ASP A CA 1
ATOM 705 C C . ASP A 1 84 ? 14.799 -1.786 -12.109 1.00 96.38 84 ASP A C 1
ATOM 707 O O . ASP A 1 84 ? 15.831 -1.421 -12.680 1.00 96.38 84 ASP A O 1
ATOM 711 N N . GLU A 1 85 ? 13.832 -2.438 -12.763 1.00 96.38 85 GLU A N 1
ATOM 712 C CA . GLU A 1 85 ? 13.907 -2.773 -14.191 1.00 96.38 85 GLU A CA 1
ATOM 713 C C . GLU A 1 85 ? 14.025 -1.519 -15.075 1.00 96.38 85 GLU A C 1
ATOM 715 O O . GLU A 1 85 ? 14.859 -1.462 -15.983 1.00 96.38 85 GLU A O 1
ATOM 720 N N . ILE A 1 86 ? 13.238 -0.475 -14.794 1.00 96.50 86 ILE A N 1
ATOM 721 C CA . ILE A 1 86 ? 13.299 0.801 -15.524 1.00 96.50 86 ILE A CA 1
ATOM 722 C C . ILE A 1 86 ? 14.671 1.468 -15.355 1.00 96.50 86 ILE A C 1
ATOM 724 O O . ILE A 1 86 ? 15.212 2.025 -16.318 1.00 96.50 86 ILE A O 1
ATOM 728 N N . VAL A 1 87 ? 15.249 1.414 -14.153 1.00 96.81 87 VAL A N 1
ATOM 729 C CA . VAL A 1 87 ? 16.579 1.970 -13.875 1.00 96.81 87 VAL A CA 1
ATOM 730 C C . VAL A 1 87 ? 17.653 1.247 -14.687 1.00 9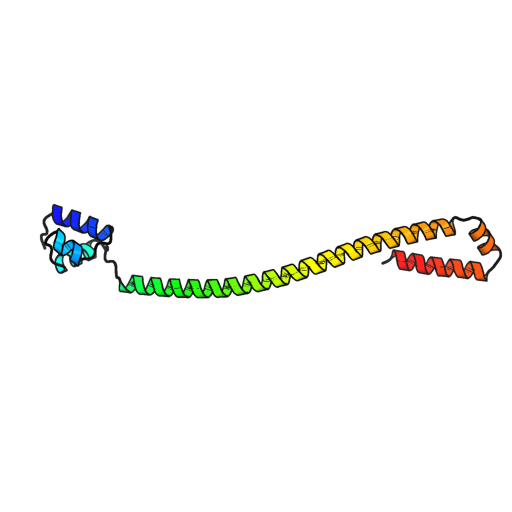6.81 87 VAL A C 1
ATOM 732 O O . VAL A 1 87 ? 18.510 1.911 -15.277 1.00 96.81 87 VAL A O 1
ATOM 735 N N . GLU A 1 88 ? 17.599 -0.081 -14.779 1.00 96.81 88 GLU A N 1
ATOM 736 C CA . GLU A 1 88 ? 18.530 -0.852 -15.612 1.00 96.81 88 GLU A CA 1
ATOM 737 C C . GLU A 1 88 ? 18.391 -0.513 -17.102 1.00 96.81 88 GLU A C 1
ATOM 739 O O . GLU A 1 88 ? 19.385 -0.218 -17.772 1.00 96.81 88 GLU A O 1
ATOM 744 N N . VAL A 1 89 ? 17.163 -0.421 -17.620 1.00 95.75 89 VAL A N 1
ATOM 745 C CA . VAL A 1 89 ? 16.925 0.004 -19.011 1.00 95.75 89 VAL A CA 1
ATOM 746 C C . VAL A 1 89 ? 17.492 1.404 -19.276 1.00 95.75 89 VAL A C 1
ATOM 748 O O . VAL A 1 89 ? 18.090 1.651 -20.327 1.00 95.75 89 VAL A O 1
ATOM 751 N N . ALA A 1 90 ? 17.356 2.333 -18.327 1.00 94.81 90 ALA A N 1
ATOM 752 C CA . ALA A 1 90 ? 17.902 3.680 -18.462 1.00 94.81 90 ALA A CA 1
ATOM 753 C C . ALA A 1 90 ? 19.442 3.694 -18.518 1.00 94.81 90 ALA A C 1
ATOM 755 O O . ALA A 1 90 ? 20.015 4.468 -19.295 1.00 94.81 90 ALA A O 1
ATOM 756 N N . LYS A 1 91 ? 20.117 2.831 -17.745 1.00 95.31 91 LYS A N 1
ATOM 757 C CA . LYS A 1 91 ? 21.581 2.666 -17.808 1.00 95.31 91 LYS A CA 1
ATOM 758 C C . LYS A 1 91 ? 22.013 2.147 -19.175 1.00 95.31 91 LYS A C 1
ATOM 760 O O . LYS A 1 91 ? 22.830 2.798 -19.829 1.00 95.31 91 LYS A O 1
ATOM 765 N N . LEU A 1 92 ? 21.392 1.064 -19.647 1.00 94.56 92 LEU A N 1
ATOM 766 C CA . LEU A 1 92 ? 21.680 0.481 -20.961 1.00 94.56 92 LEU A CA 1
ATOM 767 C C . LEU A 1 92 ? 21.468 1.497 -22.089 1.00 94.56 92 LEU A C 1
ATOM 769 O O . LEU A 1 92 ? 22.295 1.622 -22.991 1.00 94.56 92 LEU A O 1
ATOM 773 N N . LYS A 1 93 ? 20.402 2.302 -22.011 1.00 93.38 93 LYS A N 1
ATOM 774 C CA . LYS A 1 93 ? 20.148 3.373 -22.984 1.00 93.38 93 LYS A CA 1
ATOM 775 C C . LYS A 1 93 ? 21.260 4.424 -22.988 1.00 93.38 93 LYS A C 1
ATOM 777 O O . LYS A 1 93 ? 21.670 4.885 -24.053 1.00 93.38 93 LYS A O 1
ATOM 782 N N . LYS A 1 94 ? 21.772 4.811 -21.817 1.00 93.19 94 LYS A N 1
ATOM 783 C CA . LYS A 1 94 ? 22.879 5.773 -21.704 1.00 93.19 94 LYS A CA 1
ATOM 784 C C . LYS A 1 94 ? 24.173 5.218 -22.305 1.00 93.19 94 LYS A C 1
ATOM 786 O O . LYS A 1 94 ? 24.871 5.949 -23.010 1.00 93.19 94 LYS A O 1
ATOM 791 N N . GLU A 1 95 ? 24.474 3.950 -22.050 1.00 93.19 95 GLU A N 1
ATOM 792 C CA . GLU A 1 95 ? 25.631 3.258 -22.627 1.00 93.19 95 GLU A CA 1
ATOM 793 C C . GLU A 1 95 ? 25.523 3.174 -24.152 1.00 93.19 95 GLU A C 1
ATOM 795 O O . GLU A 1 95 ? 26.454 3.577 -24.854 1.00 93.19 95 GLU A O 1
ATOM 800 N N . ALA A 1 96 ? 24.357 2.780 -24.671 1.00 89.88 96 ALA A N 1
ATOM 801 C CA . ALA A 1 96 ? 24.087 2.744 -26.104 1.00 89.88 96 ALA A CA 1
ATOM 802 C C . ALA A 1 96 ? 24.323 4.116 -26.763 1.00 89.88 96 ALA A C 1
ATOM 804 O O . ALA A 1 96 ? 25.063 4.213 -27.742 1.00 89.88 96 ALA A O 1
ATOM 805 N N . ILE A 1 97 ? 23.817 5.207 -26.177 1.00 90.38 97 ILE A N 1
ATOM 806 C CA . ILE A 1 97 ? 24.071 6.575 -26.671 1.00 90.38 97 ILE A CA 1
ATOM 807 C C . ILE A 1 97 ? 25.573 6.902 -26.688 1.00 90.38 97 ILE A C 1
ATOM 809 O O . ILE A 1 97 ? 26.062 7.550 -27.616 1.00 90.38 97 ILE A O 1
ATOM 813 N N . GLY A 1 98 ? 26.321 6.467 -25.671 1.00 89.69 98 GLY A N 1
ATOM 814 C CA . GLY A 1 98 ? 27.775 6.616 -25.628 1.00 89.69 98 GLY A CA 1
ATOM 815 C C . GLY A 1 98 ? 28.465 5.919 -26.803 1.00 89.69 98 GLY A C 1
ATOM 816 O O . GLY A 1 98 ? 29.280 6.537 -27.492 1.00 89.69 98 GLY A O 1
ATOM 817 N N . THR A 1 99 ? 28.094 4.666 -27.075 1.00 89.62 99 THR A N 1
ATOM 818 C CA . THR A 1 99 ? 28.647 3.894 -28.202 1.00 89.62 99 THR A CA 1
ATOM 819 C C . THR A 1 99 ? 28.310 4.517 -29.559 1.00 89.62 99 THR A C 1
ATOM 821 O O . THR A 1 99 ? 29.194 4.637 -30.407 1.00 89.62 99 THR A O 1
ATOM 824 N N . LEU A 1 100 ? 27.086 5.025 -29.740 1.00 89.50 100 LEU A N 1
ATOM 825 C CA . LEU A 1 100 ? 26.664 5.715 -30.964 1.00 89.50 100 LEU A CA 1
ATOM 826 C C . LEU A 1 100 ? 27.491 6.979 -31.231 1.00 89.50 100 LEU A C 1
ATOM 828 O O . LEU A 1 100 ? 27.906 7.225 -32.362 1.00 89.50 100 LEU A O 1
ATOM 832 N N . LYS A 1 101 ? 27.807 7.757 -30.188 1.00 89.06 101 LYS A N 1
ATOM 833 C CA . LYS A 1 101 ? 28.678 8.939 -30.313 1.00 89.06 101 LYS A CA 1
ATOM 834 C C . LYS A 1 101 ? 30.107 8.577 -30.718 1.00 89.06 101 LYS A C 1
ATOM 836 O O . LYS A 1 101 ? 30.733 9.328 -31.465 1.00 89.06 101 LYS A O 1
ATOM 841 N N . LEU A 1 102 ? 30.644 7.467 -30.209 1.00 89.81 102 LEU A N 1
ATOM 842 C CA . LEU A 1 102 ? 31.969 6.981 -30.606 1.00 89.81 102 LEU A CA 1
ATOM 843 C C . LEU A 1 102 ? 31.972 6.517 -32.064 1.00 89.81 102 LEU A C 1
ATOM 845 O O . LEU A 1 102 ? 32.887 6.874 -32.803 1.00 89.81 102 LEU A O 1
ATOM 849 N N . PHE A 1 103 ? 30.931 5.793 -32.482 1.00 89.12 103 PHE A N 1
ATOM 850 C CA . PHE A 1 103 ? 30.746 5.389 -33.873 1.00 89.12 103 PHE A CA 1
ATOM 851 C C . PHE A 1 103 ? 30.683 6.598 -34.814 1.00 89.12 103 PHE A C 1
ATOM 853 O O . PHE A 1 103 ? 31.419 6.631 -35.796 1.00 89.12 103 PHE A O 1
ATOM 860 N N . ASP A 1 104 ? 29.887 7.624 -34.487 1.00 89.19 104 ASP A N 1
ATOM 861 C CA . ASP A 1 104 ? 29.783 8.846 -35.299 1.00 89.19 104 ASP A CA 1
ATOM 862 C C . ASP A 1 104 ? 31.145 9.540 -35.449 1.00 89.19 104 ASP A C 1
ATOM 864 O O . ASP A 1 104 ? 31.575 9.837 -36.561 1.00 89.19 104 ASP A O 1
ATOM 868 N N . LYS A 1 105 ? 31.891 9.709 -34.348 1.00 90.69 105 LYS A N 1
ATOM 869 C CA . LYS A 1 105 ? 33.244 10.290 -34.387 1.00 90.69 105 LYS A CA 1
ATOM 870 C C . LYS A 1 105 ? 34.211 9.480 -35.250 1.00 90.69 105 LYS A C 1
ATOM 872 O O . LYS A 1 105 ? 34.931 10.062 -36.060 1.00 90.69 105 LYS A O 1
ATOM 877 N N . ALA A 1 106 ? 34.239 8.159 -35.072 1.00 89.38 106 ALA A N 1
ATOM 878 C CA . ALA A 1 106 ? 35.106 7.279 -35.850 1.00 89.38 106 ALA A CA 1
ATOM 879 C C . ALA A 1 106 ? 34.764 7.357 -37.344 1.00 89.38 106 ALA A C 1
ATOM 881 O O . ALA A 1 106 ? 35.655 7.498 -38.179 1.00 89.38 106 ALA A O 1
ATOM 882 N N . PHE A 1 107 ? 33.472 7.354 -37.674 1.00 90.25 107 PHE A N 1
ATOM 883 C CA . PHE A 1 107 ? 32.990 7.454 -39.044 1.00 90.25 107 PHE A CA 1
ATOM 884 C C . PHE A 1 107 ? 33.367 8.790 -39.705 1.00 90.25 107 PHE A C 1
ATOM 886 O O . PHE A 1 107 ? 33.938 8.794 -40.796 1.00 90.2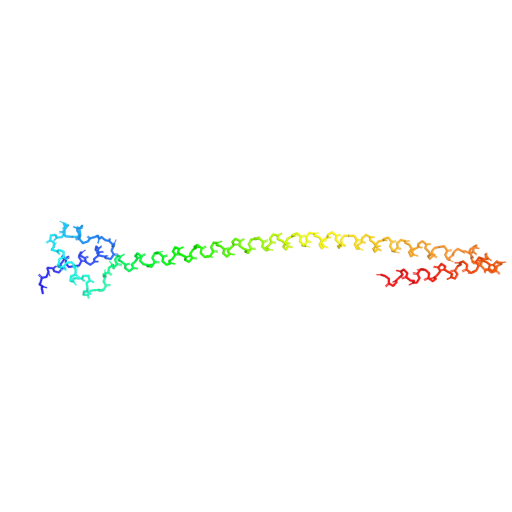5 107 PHE A O 1
ATOM 893 N N . GLN A 1 108 ? 33.151 9.923 -39.024 1.00 89.06 108 GLN A N 1
ATOM 894 C CA . GLN A 1 108 ? 33.561 11.243 -39.528 1.00 89.06 108 GLN A CA 1
ATOM 895 C C . GLN A 1 108 ? 35.077 11.342 -39.740 1.00 89.06 108 GLN A C 1
ATOM 897 O O . GLN A 1 108 ? 35.530 11.929 -40.724 1.00 89.06 108 GLN A O 1
ATOM 902 N N . SER A 1 109 ? 35.871 10.741 -38.847 1.00 89.31 109 SER A N 1
ATOM 903 C CA . SER A 1 109 ? 37.330 10.701 -38.982 1.00 89.31 109 SER A CA 1
ATOM 904 C C . SER A 1 109 ? 37.785 9.901 -40.204 1.00 89.31 109 SER A C 1
ATOM 906 O O . SER A 1 109 ? 38.767 10.285 -40.836 1.00 89.31 109 SER A O 1
ATOM 908 N N . ILE A 1 110 ? 37.100 8.802 -40.537 1.00 88.06 110 ILE A N 1
ATOM 909 C CA . ILE A 1 110 ? 37.392 8.004 -41.737 1.00 88.06 110 ILE A CA 1
ATOM 910 C C . ILE A 1 110 ? 37.061 8.809 -42.993 1.00 88.06 110 ILE A C 1
ATOM 912 O O . ILE A 1 110 ? 37.891 8.892 -43.895 1.00 88.06 110 ILE A O 1
ATOM 916 N N . LEU A 1 111 ? 35.880 9.434 -43.043 1.00 85.94 111 LEU A N 1
ATOM 917 C CA . LEU A 1 111 ? 35.465 10.229 -44.201 1.00 85.94 111 LEU A CA 1
ATOM 918 C C . LEU A 1 111 ? 36.362 11.438 -44.438 1.00 85.94 111 LEU A C 1
ATOM 920 O O . LEU A 1 111 ? 36.606 11.789 -45.581 1.00 85.94 111 LEU A O 1
ATOM 924 N N . SER A 1 112 ? 36.881 12.040 -43.370 1.00 87.69 112 SER A N 1
ATOM 925 C CA . SER A 1 112 ? 37.764 13.205 -43.461 1.00 87.69 112 SER A CA 1
ATOM 926 C C . SER A 1 112 ? 39.195 12.849 -43.894 1.00 87.69 112 SER A C 1
ATOM 928 O O . SER A 1 112 ? 40.028 13.742 -44.041 1.00 87.69 112 SER A O 1
ATOM 930 N N . ASN A 1 113 ? 39.519 11.563 -44.084 1.00 91.25 113 ASN A N 1
ATOM 931 C CA . ASN A 1 113 ? 40.842 11.133 -44.522 1.00 91.25 113 ASN A CA 1
ATOM 932 C C . ASN A 1 113 ? 41.026 11.383 -46.039 1.00 91.25 113 ASN A C 1
ATOM 934 O O . ASN A 1 113 ? 40.302 10.796 -46.849 1.00 91.25 113 ASN A O 1
ATOM 938 N N . PRO A 1 114 ? 42.031 12.174 -46.464 1.00 89.12 114 PRO A N 1
ATOM 939 C CA . PRO A 1 114 ? 42.262 12.490 -47.877 1.00 89.12 114 PRO A CA 1
ATOM 940 C C . PRO A 1 114 ? 42.489 11.263 -48.771 1.00 89.12 114 PRO A C 1
ATOM 942 O O . PRO A 1 114 ? 42.083 11.263 -49.932 1.00 89.12 114 PRO A O 1
ATOM 945 N N . TYR A 1 115 ? 43.096 10.197 -48.237 1.00 90.12 115 TYR A N 1
ATOM 946 C CA . TYR A 1 115 ? 43.307 8.953 -48.984 1.00 90.12 115 TYR A CA 1
ATOM 947 C C . TYR A 1 115 ? 41.989 8.247 -49.306 1.00 90.12 115 TYR A C 1
ATOM 949 O O . TYR A 1 115 ? 41.839 7.688 -50.389 1.00 90.12 115 TYR A O 1
ATOM 957 N N . ILE A 1 116 ? 41.013 8.310 -48.396 1.00 87.38 116 ILE A N 1
ATOM 958 C CA . ILE A 1 116 ? 39.678 7.740 -48.608 1.00 87.38 116 ILE A CA 1
ATOM 959 C C . ILE A 1 116 ? 38.953 8.500 -49.724 1.00 87.38 116 ILE A C 1
ATOM 961 O O . ILE A 1 116 ? 38.342 7.877 -50.590 1.00 87.38 116 ILE A O 1
ATOM 965 N N . HIS A 1 117 ? 39.085 9.830 -49.767 1.00 83.06 117 HIS A N 1
ATOM 966 C CA . HIS A 1 117 ? 38.556 10.641 -50.865 1.00 83.06 117 HIS A CA 1
ATOM 967 C C . HIS A 1 117 ? 39.208 10.317 -52.210 1.00 83.06 117 HIS A C 1
ATOM 969 O O . HIS A 1 117 ? 38.505 10.191 -53.209 1.00 83.06 117 HIS A O 1
ATOM 975 N N . TYR A 1 118 ? 40.531 10.153 -52.238 1.00 89.31 118 TYR A N 1
ATOM 976 C CA . TYR A 1 118 ? 41.243 9.772 -53.455 1.00 89.31 118 TYR A CA 1
ATOM 977 C C . TYR A 1 118 ? 40.779 8.406 -53.986 1.00 89.31 118 TYR A C 1
ATOM 979 O O . TYR A 1 118 ? 40.460 8.282 -55.168 1.00 89.31 118 TYR A O 1
ATOM 987 N N . LEU A 1 119 ? 40.673 7.399 -53.112 1.00 88.00 119 LEU A N 1
ATOM 988 C CA . LEU A 1 119 ? 40.183 6.064 -53.478 1.00 88.00 119 LEU A CA 1
ATOM 989 C C . LEU A 1 119 ? 38.745 6.105 -54.012 1.00 88.00 119 LEU A C 1
ATOM 991 O O . LEU A 1 119 ? 38.440 5.488 -55.025 1.00 88.00 119 LEU A O 1
ATOM 995 N N . ALA A 1 120 ? 37.872 6.903 -53.396 1.00 86.94 120 ALA A N 1
ATOM 996 C CA . ALA A 1 120 ? 36.490 7.064 -53.849 1.00 86.94 120 ALA A CA 1
ATOM 997 C C . ALA A 1 120 ? 36.348 7.773 -55.210 1.00 86.94 120 ALA A C 1
ATOM 999 O O . ALA A 1 120 ? 35.304 7.654 -55.849 1.00 86.94 120 ALA A O 1
ATOM 1000 N N . LEU A 1 121 ? 37.361 8.532 -55.641 1.00 88.00 121 LEU A N 1
ATOM 1001 C CA . LEU A 1 121 ? 37.408 9.171 -56.962 1.00 88.00 121 LEU A CA 1
ATOM 1002 C C . LEU A 1 121 ? 38.020 8.271 -58.044 1.00 88.00 121 LEU A C 1
ATOM 1004 O O . LEU A 1 121 ? 37.829 8.543 -59.226 1.00 88.00 121 LEU A O 1
ATOM 1008 N N . SER A 1 122 ? 38.779 7.248 -57.647 1.00 90.12 122 SER A N 1
ATOM 1009 C CA . SER A 1 122 ? 39.571 6.399 -58.546 1.00 90.12 122 SER A CA 1
ATOM 1010 C C . SER A 1 122 ? 39.019 4.981 -58.719 1.00 90.12 122 SER A C 1
ATOM 1012 O O . SER A 1 122 ? 39.379 4.325 -59.693 1.00 90.12 122 SER A O 1
ATOM 1014 N N . ASP A 1 123 ? 38.136 4.520 -57.828 1.00 93.88 123 ASP A N 1
ATOM 1015 C CA . ASP A 1 123 ? 37.501 3.198 -57.883 1.00 93.88 123 ASP A CA 1
ATOM 1016 C C . ASP A 1 123 ? 35.989 3.297 -57.606 1.00 93.88 123 ASP A C 1
ATOM 1018 O O . ASP A 1 123 ? 35.551 3.630 -56.498 1.00 93.88 123 ASP A O 1
ATOM 1022 N N . ASP A 1 124 ? 35.179 2.968 -58.616 1.00 91.56 124 ASP A N 1
ATOM 1023 C CA . ASP A 1 124 ? 33.715 2.987 -58.535 1.00 91.56 124 ASP A CA 1
ATOM 1024 C C . ASP A 1 124 ? 33.165 1.998 -57.491 1.00 91.56 124 ASP A C 1
ATOM 1026 O O . ASP A 1 124 ? 32.190 2.307 -56.800 1.00 91.56 124 ASP A O 1
ATOM 1030 N N . ASN A 1 125 ? 33.816 0.845 -57.284 1.00 91.56 125 ASN A N 1
ATOM 1031 C CA . ASN A 1 125 ? 33.396 -0.110 -56.253 1.00 91.56 125 ASN A CA 1
ATOM 1032 C C . ASN A 1 125 ? 33.613 0.469 -54.850 1.00 91.56 125 ASN A C 1
ATOM 1034 O O . ASN A 1 125 ? 32.785 0.288 -53.950 1.00 91.56 125 ASN A O 1
ATOM 1038 N N . PHE A 1 126 ? 34.722 1.187 -54.660 1.00 88.56 126 PHE A N 1
ATOM 1039 C CA . PHE A 1 126 ? 35.030 1.849 -53.396 1.00 88.56 126 PHE A CA 1
ATOM 1040 C C . PHE A 1 126 ? 34.083 3.027 -53.134 1.00 88.56 126 PHE A C 1
ATOM 1042 O O . PHE A 1 126 ? 33.611 3.222 -52.010 1.00 88.56 126 PHE A O 1
ATOM 1049 N N . ARG A 1 127 ? 33.725 3.777 -54.180 1.00 88.94 127 ARG A N 1
ATOM 1050 C CA . ARG A 1 127 ? 32.716 4.839 -54.110 1.00 88.94 127 ARG A CA 1
ATOM 1051 C C . ARG A 1 127 ? 31.354 4.311 -53.654 1.00 88.94 127 ARG A C 1
ATOM 1053 O O . ARG A 1 127 ? 30.747 4.882 -52.744 1.00 88.94 127 ARG A O 1
ATOM 1060 N N . ASP A 1 128 ? 30.899 3.203 -54.230 1.00 92.25 128 ASP A N 1
ATOM 1061 C CA . ASP A 1 128 ? 29.640 2.554 -53.850 1.00 92.25 128 ASP A CA 1
ATOM 1062 C C . ASP A 1 128 ? 29.646 2.065 -52.396 1.00 92.25 128 ASP A C 1
ATOM 1064 O O . ASP A 1 128 ? 28.634 2.166 -51.690 1.00 92.25 128 ASP A O 1
ATOM 1068 N N . LEU A 1 129 ? 30.792 1.573 -51.918 1.00 90.94 129 LEU A N 1
ATOM 1069 C CA . LEU A 1 129 ? 31.004 1.206 -50.517 1.00 90.94 129 LEU A CA 1
ATOM 1070 C C . LEU A 1 129 ? 30.818 2.405 -49.577 1.00 90.94 129 LEU A C 1
ATOM 1072 O O . LEU A 1 129 ? 30.096 2.278 -48.586 1.00 90.94 129 LEU A O 1
ATOM 1076 N N . ILE A 1 130 ? 31.376 3.578 -49.899 1.00 89.69 130 ILE A N 1
ATOM 1077 C CA . ILE A 1 130 ? 31.176 4.797 -49.095 1.00 89.69 130 ILE A CA 1
ATOM 1078 C C . ILE A 1 130 ? 29.707 5.225 -49.087 1.00 89.69 130 ILE A C 1
ATOM 1080 O O . ILE A 1 130 ? 29.165 5.559 -48.032 1.00 89.69 130 ILE A O 1
ATOM 1084 N N . VAL A 1 131 ? 29.025 5.183 -50.236 1.00 90.50 131 VAL A N 1
ATOM 1085 C CA . VAL A 1 131 ? 27.596 5.530 -50.317 1.00 90.50 131 VAL A CA 1
ATOM 1086 C C . VAL A 1 131 ? 26.753 4.596 -49.443 1.00 90.50 131 VAL A C 1
ATOM 1088 O O . VAL A 1 131 ? 25.862 5.058 -48.726 1.00 90.50 131 VAL A O 1
ATOM 1091 N N . LYS A 1 132 ? 27.035 3.287 -49.460 1.00 92.50 132 LYS A N 1
ATOM 1092 C CA . LYS A 1 132 ? 26.370 2.312 -48.580 1.00 92.50 132 LYS A CA 1
ATOM 1093 C C . LYS A 1 132 ? 26.670 2.587 -47.106 1.00 92.50 132 LYS A C 1
ATOM 1095 O O . LYS A 1 132 ? 25.742 2.594 -46.299 1.00 92.50 132 LYS A O 1
ATOM 1100 N N . ALA A 1 133 ? 27.924 2.869 -46.762 1.00 88.88 133 ALA A N 1
ATOM 1101 C CA . ALA A 1 133 ? 28.330 3.169 -45.392 1.00 88.88 133 ALA A CA 1
ATOM 1102 C C . ALA A 1 133 ? 27.654 4.444 -44.848 1.00 88.88 133 ALA A C 1
ATOM 1104 O O . ALA A 1 133 ? 27.146 4.436 -43.729 1.00 88.88 133 ALA A O 1
ATOM 1105 N N . ASN A 1 134 ? 27.537 5.495 -45.667 1.00 88.69 134 ASN A N 1
ATOM 1106 C CA . ASN A 1 134 ? 26.806 6.721 -45.322 1.00 88.69 134 ASN A CA 1
ATOM 1107 C C . ASN A 1 134 ? 25.316 6.463 -45.072 1.00 88.69 134 ASN A C 1
ATOM 1109 O O . ASN A 1 134 ? 24.749 6.993 -44.121 1.00 88.69 134 ASN A O 1
ATOM 1113 N N . LYS A 1 135 ? 24.668 5.616 -45.883 1.00 91.94 135 LYS A N 1
ATOM 1114 C CA . LYS A 1 135 ? 23.260 5.240 -45.657 1.00 91.94 135 LYS A CA 1
ATOM 1115 C C . LYS A 1 135 ? 23.064 4.526 -44.318 1.00 91.94 135 LYS A C 1
ATOM 1117 O O . LYS A 1 135 ? 22.077 4.787 -43.635 1.00 91.94 135 LYS A O 1
ATOM 1122 N N . ILE A 1 136 ? 23.994 3.645 -43.943 1.00 88.06 136 ILE A N 1
ATOM 1123 C CA . ILE A 1 136 ? 23.970 2.955 -42.646 1.00 88.06 136 ILE A CA 1
ATOM 1124 C C . ILE A 1 136 ? 24.169 3.963 -41.511 1.00 88.06 136 ILE A C 1
ATOM 1126 O O . ILE A 1 136 ? 23.412 3.949 -40.547 1.00 88.06 136 ILE A O 1
ATOM 1130 N N . HIS A 1 137 ? 25.135 4.872 -41.639 1.00 88.00 137 HIS A N 1
ATOM 1131 C CA . HIS A 1 137 ? 25.395 5.916 -40.647 1.00 88.00 137 HIS A CA 1
ATOM 1132 C C . HIS A 1 137 ? 24.186 6.839 -40.416 1.00 88.00 137 HIS A C 1
ATOM 1134 O O . HIS A 1 137 ? 23.806 7.079 -39.270 1.00 88.00 137 HIS A O 1
ATOM 1140 N N . GLU A 1 138 ? 23.510 7.266 -41.484 1.00 88.38 138 GLU A N 1
ATOM 1141 C CA . GLU A 1 138 ? 22.271 8.054 -41.411 1.00 88.38 138 GLU A CA 1
ATOM 1142 C C . GLU A 1 138 ? 21.099 7.280 -40.791 1.00 88.38 138 GLU A C 1
ATOM 1144 O O . GLU A 1 138 ? 20.282 7.855 -40.072 1.00 88.38 138 GLU A O 1
ATOM 1149 N N . ALA A 1 139 ? 21.002 5.970 -41.039 1.00 87.12 139 ALA A N 1
ATOM 1150 C CA . ALA A 1 139 ? 20.009 5.124 -40.380 1.00 87.12 139 ALA A CA 1
ATOM 1151 C C . ALA A 1 139 ? 20.289 5.003 -38.873 1.00 87.12 139 ALA A C 1
ATOM 1153 O O . ALA A 1 139 ? 19.368 5.106 -38.067 1.00 87.12 139 ALA A O 1
ATOM 1154 N N . VAL A 1 140 ? 21.561 4.856 -38.494 1.00 84.44 140 VAL A N 1
ATOM 1155 C CA . VAL A 1 140 ? 22.010 4.760 -37.099 1.00 84.44 140 VAL A CA 1
ATOM 1156 C C . VAL A 1 140 ? 21.792 6.071 -36.332 1.00 84.44 140 VAL A C 1
ATOM 1158 O O . VAL A 1 140 ? 21.430 6.025 -35.163 1.00 84.44 140 VAL A O 1
ATOM 1161 N N . LYS A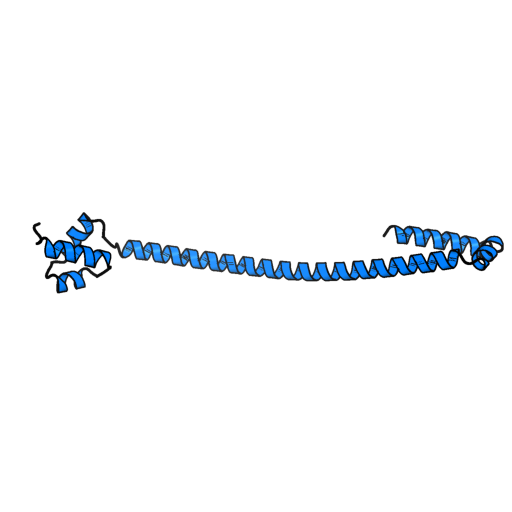 1 141 ? 21.932 7.241 -36.972 1.00 81.75 141 LYS A N 1
ATOM 1162 C CA . LYS A 1 141 ? 21.647 8.556 -36.356 1.00 81.75 141 LYS A CA 1
ATOM 1163 C C . LYS A 1 141 ? 20.175 8.796 -36.002 1.00 81.75 141 LYS A C 1
ATOM 1165 O O . LYS A 1 141 ? 19.887 9.707 -35.230 1.00 81.75 141 LYS A O 1
ATOM 1170 N N . LYS A 1 142 ? 19.252 8.046 -36.610 1.00 81.81 142 LYS A N 1
ATOM 1171 C CA . LYS A 1 142 ? 17.801 8.191 -36.403 1.00 81.81 142 LYS A CA 1
ATOM 1172 C C . LYS A 1 142 ? 17.252 7.299 -35.282 1.00 81.81 142 LYS A C 1
ATOM 1174 O O . LYS A 1 142 ? 16.066 7.415 -34.980 1.00 81.81 142 LYS A O 1
ATOM 1179 N N . LEU A 1 143 ? 18.083 6.415 -34.721 1.00 72.12 143 LEU A N 1
ATOM 1180 C CA . LEU A 1 143 ? 17.779 5.557 -33.568 1.00 72.12 143 LEU A CA 1
ATOM 1181 C C . LEU A 1 143 ? 18.026 6.303 -32.250 1.00 72.12 143 LEU A C 1
ATOM 1183 O O . LEU A 1 143 ? 17.228 6.092 -31.309 1.00 72.12 143 LEU A O 1
#

Organism: Archaeoglobus profundus (strain DSM 5631 / JCM 9629 / NBRC 100127 / Av18) (NCBI:txid572546)

Foldseek 3Di:
DDDPPVLLVVLVVCLVVVHDLVVSCVPSVDDSVVSVVSCVVVVSPPPVVVVVVVVVVVVVVVVVVVVVVVVVVVVVVVVVVVVVVVVVVVVVVVVLVVVLVVVVVVLVVCVPDVVLVVCLVVDVVSVVVNVVVVVVNVVSVVD